Protein AF-A0A1D7NIN7-F1 (afdb_monomer)

Sequence (103 aa):
MALTYDPAIAPAPVVLAKGRGDTALAMREIAGEQGLPLLEYPQLARAVYFTTRPNQMVREELYVAIAALVAFVMALKRGQHPRRPVIDVPPELRFDGDGRLWT

Nearest PDB structures (foldseek):
  6z0w-assembly1_A  TM=8.432E-01  e=3.705E-05  Shewanella putrefaciens CN-32
  2vt1-assembly1_B  TM=9.513E-01  e=8.356E-04  Shigella flexneri
  3bzy-assembly1_B  TM=9.484E-01  e=2.643E-03  Escherichia coli
  5cul-assembly1_B  TM=9.403E-01  e=2.643E-03  Pseudomonas aeruginosa PAO1
  3bzz-assembly1_B  TM=9.537E-01  e=8.360E-03  Escherichia coli

Secondary structure (DSSP, 8-state):
-EEE--TTT-SSPEEEE---HHHHHHHHHHHHHTTPPP---HHHHHHHHHH--TTSBPPGGGHHHHHHHHHHHHHHHTT--PPPPP----GGG-B-SSS-B--

Radius of gyration: 13.64 Å; Cα contacts (8 Å, |Δi|>4): 125; chains: 1; bounding box: 33×25×33 Å

pLDDT: mean 94.24, std 4.93, range [59.28, 97.44]

Mean predicted aligned error: 3.05 Å

Foldseek 3Di:
DDWDDDVVVDLAIFAADDDDDPVVVVVVVVCVVVVHDDDDDPQLSQLQRLQHDHRDGGDPQCRVQRVLVVVVRVCVVVVHDDDDDDGDHPQVSGADPVGDRPD

Solvent-accessible surface area (backbone atoms only — not comparable to full-atom values): 6313 Å² total; per-residue (Å²): 105,44,73,46,76,49,80,92,81,36,100,54,44,27,28,67,42,76,53,60,71,69,53,36,50,52,52,50,54,54,31,57,79,69,71,48,90,85,82,92,50,72,53,55,54,34,28,48,61,76,74,37,53,66,83,29,55,56,60,74,90,45,44,68,45,49,49,50,51,51,52,48,52,54,36,46,75,71,74,45,86,69,76,83,74,88,73,74,66,55,68,97,45,32,34,47,98,88,64,47,69,67,124

Structure (mmCIF, N/CA/C/O backbone):
data_AF-A0A1D7NIN7-F1
#
_entry.id   AF-A0A1D7NIN7-F1
#
loop_
_atom_site.group_PDB
_atom_site.id
_atom_site.type_symbol
_atom_site.label_atom_id
_atom_site.label_alt_id
_atom_site.label_comp_id
_atom_site.label_asym_id
_atom_site.label_entity_id
_atom_site.label_seq_id
_atom_site.pdbx_PDB_ins_code
_atom_site.Cartn_x
_atom_site.Cartn_y
_atom_site.Cartn_z
_atom_site.occupancy
_atom_site.B_iso_or_equiv
_atom_site.auth_seq_id
_atom_site.auth_comp_id
_atom_site.auth_asym_id
_atom_site.auth_atom_id
_atom_site.pdbx_PDB_model_num
ATOM 1 N N . MET A 1 1 ? 3.955 2.868 1.117 1.00 93.06 1 MET A N 1
ATOM 2 C CA . MET A 1 1 ? 2.839 3.511 0.385 1.00 93.06 1 MET A CA 1
ATOM 3 C C . MET A 1 1 ? 1.632 3.586 1.294 1.00 93.06 1 MET A C 1
ATOM 5 O O . MET A 1 1 ? 1.573 2.803 2.231 1.00 93.06 1 MET A O 1
ATOM 9 N N . ALA A 1 2 ? 0.709 4.500 1.016 1.00 96.69 2 ALA A N 1
ATOM 10 C CA . ALA A 1 2 ? -0.536 4.675 1.749 1.00 96.69 2 ALA A CA 1
ATOM 11 C C . ALA A 1 2 ? -1.713 4.603 0.771 1.00 96.69 2 ALA A C 1
ATOM 13 O O . ALA A 1 2 ? -1.655 5.188 -0.314 1.00 96.69 2 ALA A O 1
ATOM 14 N N . LEU A 1 3 ? -2.758 3.881 1.167 1.00 95.81 3 LEU A N 1
ATOM 15 C CA . LEU A 1 3 ? -3.994 3.709 0.411 1.00 95.81 3 LEU A CA 1
ATOM 16 C C . LEU A 1 3 ? -5.161 4.242 1.240 1.00 95.81 3 LEU A C 1
ATOM 18 O O . LEU A 1 3 ? -5.162 4.095 2.462 1.00 95.81 3 LEU A O 1
ATOM 22 N N . THR A 1 4 ? -6.161 4.802 0.571 1.00 95.00 4 THR A N 1
ATOM 23 C CA . THR A 1 4 ? -7.465 5.103 1.165 1.00 95.00 4 THR A CA 1
ATOM 24 C C . THR A 1 4 ? -8.552 4.313 0.464 1.00 95.00 4 THR A C 1
ATOM 26 O O . THR A 1 4 ? -8.426 3.994 -0.718 1.00 95.00 4 THR A O 1
ATOM 29 N N . TYR A 1 5 ? -9.617 3.997 1.188 1.00 94.12 5 TYR A N 1
ATOM 30 C CA . TYR A 1 5 ? -10.772 3.319 0.631 1.00 94.12 5 TYR A CA 1
ATOM 31 C C . TYR A 1 5 ? -12.050 3.838 1.266 1.00 94.12 5 TYR A C 1
ATOM 33 O O . TYR A 1 5 ? -12.218 3.756 2.484 1.00 94.12 5 TYR A O 1
ATOM 41 N N . ASP A 1 6 ? -12.942 4.316 0.409 1.00 92.38 6 ASP A N 1
ATOM 42 C CA . ASP A 1 6 ? -14.325 4.604 0.737 1.00 92.38 6 ASP A CA 1
ATOM 43 C C . ASP A 1 6 ? -15.202 3.968 -0.357 1.00 92.38 6 ASP A C 1
ATOM 45 O O . ASP A 1 6 ? -15.146 4.422 -1.506 1.00 92.38 6 ASP A O 1
ATOM 49 N N . PRO A 1 7 ? -15.985 2.917 -0.036 1.00 88.75 7 PRO A N 1
ATOM 50 C CA . PRO A 1 7 ? -16.837 2.237 -1.010 1.00 88.75 7 PRO A CA 1
ATOM 51 C C . PRO A 1 7 ? -17.938 3.137 -1.587 1.00 88.75 7 PRO A C 1
ATOM 53 O O . PRO A 1 7 ? -18.493 2.805 -2.631 1.00 88.75 7 PRO A O 1
ATOM 56 N N . ALA A 1 8 ? -18.269 4.258 -0.933 1.00 93.06 8 ALA A N 1
ATOM 57 C CA . ALA A 1 8 ? -19.204 5.241 -1.473 1.00 93.06 8 ALA A CA 1
ATOM 58 C C . ALA A 1 8 ? -18.563 6.132 -2.552 1.00 93.06 8 ALA A C 1
ATOM 60 O O . ALA A 1 8 ? -19.279 6.731 -3.352 1.00 93.06 8 ALA A O 1
ATOM 61 N N . ILE A 1 9 ? -17.229 6.221 -2.581 1.00 89.69 9 ILE A N 1
ATOM 62 C CA . ILE A 1 9 ? -16.474 7.083 -3.500 1.00 89.69 9 ILE A CA 1
ATOM 63 C C . ILE A 1 9 ? -15.884 6.278 -4.659 1.00 89.69 9 ILE A C 1
ATOM 65 O O . ILE A 1 9 ? -15.897 6.745 -5.797 1.00 89.69 9 ILE A O 1
ATOM 69 N N . ALA A 1 10 ? -15.342 5.087 -4.393 1.00 89.00 10 ALA A N 1
ATOM 70 C CA . ALA A 1 10 ? -14.643 4.295 -5.399 1.00 89.00 10 ALA A CA 1
ATOM 71 C C . ALA A 1 10 ? -14.801 2.781 -5.170 1.00 89.00 10 ALA A C 1
ATOM 73 O O . ALA A 1 10 ? -14.776 2.327 -4.025 1.00 89.00 10 ALA A O 1
ATOM 74 N N . PRO A 1 11 ? -14.873 1.972 -6.246 1.00 88.81 11 PRO A N 1
ATOM 75 C CA . PRO A 1 11 ? -14.963 0.513 -6.144 1.00 88.81 11 PRO A CA 1
ATOM 76 C C . PRO A 1 11 ? -13.651 -0.142 -5.687 1.00 88.81 11 PRO A C 1
ATOM 78 O O . PRO A 1 11 ? -13.643 -1.312 -5.311 1.00 88.81 11 PRO A O 1
ATOM 81 N N . ALA A 1 12 ? -12.538 0.597 -5.713 1.00 90.62 12 ALA A N 1
ATOM 82 C CA . ALA A 1 12 ? -11.235 0.123 -5.281 1.00 90.62 12 ALA A CA 1
ATOM 83 C C . ALA A 1 12 ? -10.444 1.227 -4.558 1.00 90.62 12 ALA A C 1
ATOM 85 O O . ALA A 1 12 ? -10.691 2.415 -4.778 1.00 90.62 12 ALA A O 1
ATOM 86 N N . PRO A 1 13 ? -9.469 0.861 -3.706 1.00 95.31 13 PRO A N 1
ATOM 87 C CA . PRO A 1 13 ? -8.642 1.832 -3.005 1.00 95.31 13 PRO A CA 1
ATOM 88 C C . PRO A 1 13 ? -7.857 2.765 -3.928 1.00 95.31 13 PRO A C 1
ATOM 90 O O . PRO A 1 13 ? -7.347 2.368 -4.979 1.00 95.31 13 PRO A O 1
ATOM 93 N N . VAL A 1 14 ? -7.707 4.005 -3.474 1.00 96.50 14 VAL A N 1
ATOM 94 C CA . VAL A 1 14 ? -6.935 5.064 -4.126 1.00 96.50 14 VAL A CA 1
ATOM 95 C C . VAL A 1 14 ? -5.579 5.191 -3.446 1.00 96.50 14 VAL A C 1
ATOM 97 O O . VAL A 1 14 ? -5.474 5.165 -2.216 1.00 96.50 14 VAL A O 1
ATOM 100 N N . VAL A 1 15 ? -4.520 5.352 -4.239 1.00 97.38 15 VAL A N 1
ATOM 101 C CA . VAL A 1 15 ? -3.182 5.634 -3.712 1.00 97.38 15 VAL A CA 1
ATOM 102 C C . VAL A 1 15 ? -3.138 7.068 -3.201 1.00 97.38 15 VAL A C 1
ATOM 104 O O . VAL A 1 15 ? -3.242 8.004 -3.983 1.00 97.38 15 VAL A O 1
ATOM 107 N N . LEU A 1 16 ? -2.919 7.252 -1.902 1.00 96.38 16 LEU A N 1
ATOM 108 C CA . LEU A 1 16 ? -2.710 8.580 -1.320 1.00 96.38 16 LEU A CA 1
ATOM 109 C C . LEU A 1 16 ? -1.267 9.044 -1.497 1.00 96.38 16 LEU A C 1
ATOM 111 O O . LEU A 1 16 ? -1.000 10.172 -1.895 1.00 96.38 16 LEU A O 1
ATOM 115 N N . ALA A 1 17 ? -0.322 8.155 -1.194 1.00 96.69 17 ALA A N 1
ATOM 116 C CA . ALA A 1 17 ? 1.094 8.486 -1.196 1.00 96.69 17 ALA A CA 1
ATOM 117 C C . ALA A 1 17 ? 1.957 7.259 -1.484 1.00 96.69 17 ALA A C 1
ATOM 119 O O . ALA A 1 17 ? 1.643 6.125 -1.103 1.00 96.69 17 ALA A O 1
ATOM 120 N N . LYS A 1 18 ? 3.111 7.491 -2.107 1.00 95.25 18 LYS A N 1
ATOM 121 C CA . LYS A 1 18 ? 4.150 6.481 -2.305 1.00 95.25 18 LYS A CA 1
ATOM 122 C C . LYS A 1 18 ? 5.521 7.078 -2.018 1.00 95.25 18 LYS A C 1
ATOM 124 O O . LYS A 1 18 ? 5.764 8.236 -2.323 1.00 95.25 18 LYS A O 1
ATOM 129 N N . GLY A 1 19 ? 6.405 6.268 -1.451 1.00 94.25 19 GLY A N 1
ATOM 130 C CA . GLY A 1 19 ? 7.746 6.677 -1.048 1.00 94.25 19 GLY A CA 1
ATOM 131 C C . GLY A 1 19 ? 8.693 5.483 -1.021 1.00 94.25 19 GLY A C 1
ATOM 132 O O . GLY A 1 19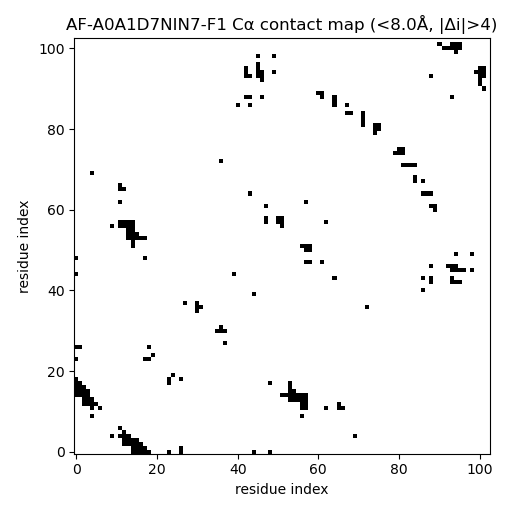 ? 8.241 4.335 -0.994 1.00 94.25 19 GLY A O 1
ATOM 133 N N . ARG A 1 20 ? 9.994 5.772 -1.050 1.00 93.94 20 ARG A N 1
ATOM 134 C CA . ARG A 1 20 ? 11.114 4.837 -0.859 1.00 93.94 20 ARG A CA 1
ATOM 135 C C . ARG A 1 20 ? 12.127 5.476 0.085 1.00 93.94 20 ARG A C 1
ATOM 137 O O . ARG A 1 20 ? 12.058 6.685 0.289 1.00 93.94 20 ARG A O 1
ATOM 144 N N . GLY A 1 21 ? 13.039 4.672 0.633 1.00 94.38 21 GLY A N 1
ATOM 145 C CA . GLY A 1 21 ? 14.075 5.156 1.551 1.00 94.38 21 GLY A CA 1
ATOM 146 C C . GLY A 1 21 ? 13.467 5.972 2.692 1.00 94.38 21 GLY A C 1
ATOM 147 O O . GLY A 1 21 ? 12.456 5.564 3.269 1.00 94.38 21 GLY A O 1
ATOM 148 N N . ASP A 1 22 ? 14.025 7.153 2.932 1.00 97.38 22 ASP A N 1
ATOM 149 C CA . ASP A 1 22 ? 13.629 8.056 4.016 1.00 97.38 22 ASP A CA 1
ATOM 150 C C . ASP A 1 22 ? 12.155 8.465 3.949 1.00 97.38 22 ASP A C 1
ATOM 152 O O . ASP A 1 22 ? 11.474 8.504 4.970 1.00 97.38 22 ASP A O 1
ATOM 156 N N . THR A 1 23 ? 11.596 8.672 2.750 1.00 96.69 23 THR A N 1
ATOM 157 C CA . THR A 1 23 ? 10.160 8.964 2.618 1.00 96.69 23 THR A CA 1
ATOM 158 C C . THR A 1 23 ? 9.310 7.798 3.116 1.00 96.69 23 THR A C 1
ATOM 160 O O . THR A 1 23 ? 8.296 8.003 3.773 1.00 96.69 23 THR A O 1
ATOM 163 N N . ALA A 1 24 ? 9.698 6.557 2.809 1.00 95.94 24 ALA A N 1
ATOM 164 C CA . ALA A 1 24 ? 8.966 5.390 3.294 1.00 95.94 24 ALA A CA 1
ATOM 165 C C . ALA A 1 24 ? 9.110 5.216 4.812 1.00 95.94 24 ALA A C 1
ATOM 167 O O . ALA A 1 24 ? 8.157 4.764 5.444 1.00 95.94 24 ALA A O 1
ATOM 168 N N . LEU A 1 25 ? 10.265 5.576 5.381 1.00 96.75 25 LEU A N 1
ATOM 169 C CA . LEU A 1 25 ? 10.485 5.582 6.826 1.00 96.75 25 LEU A CA 1
ATOM 170 C C . LEU A 1 25 ? 9.559 6.594 7.514 1.00 96.75 25 LEU A C 1
ATOM 172 O O . LEU A 1 25 ? 8.761 6.191 8.357 1.00 96.75 25 LEU A O 1
ATOM 176 N N . ALA A 1 26 ? 9.549 7.845 7.051 1.00 97.44 26 ALA A N 1
ATOM 177 C CA . ALA A 1 26 ? 8.676 8.894 7.582 1.00 97.44 26 ALA A CA 1
ATOM 178 C C . ALA A 1 26 ? 7.184 8.516 7.491 1.00 97.44 26 ALA A C 1
ATOM 180 O O . ALA A 1 26 ? 6.411 8.726 8.422 1.00 97.44 26 ALA A O 1
ATOM 181 N N . MET A 1 27 ? 6.759 7.875 6.394 1.00 97.31 27 MET A N 1
ATOM 182 C CA . MET A 1 27 ? 5.383 7.372 6.269 1.00 97.31 27 MET A CA 1
ATOM 183 C C . MET A 1 27 ? 5.027 6.327 7.337 1.00 97.31 27 MET A C 1
ATOM 185 O O . MET A 1 27 ? 3.870 6.253 7.747 1.00 97.31 27 MET A O 1
ATOM 189 N N . ARG A 1 28 ? 5.982 5.484 7.752 1.00 96.00 28 ARG A N 1
ATOM 190 C CA . ARG A 1 28 ? 5.756 4.461 8.787 1.00 96.00 28 ARG A CA 1
ATOM 191 C C . ARG A 1 28 ? 5.646 5.085 10.171 1.00 96.00 28 ARG A C 1
ATOM 193 O O . ARG A 1 28 ? 4.811 4.633 10.945 1.00 96.00 28 ARG A O 1
ATOM 200 N N . GLU A 1 29 ? 6.456 6.099 10.454 1.00 97.12 29 GLU A N 1
ATOM 201 C CA . GLU A 1 29 ? 6.399 6.861 11.706 1.00 97.12 29 GLU A CA 1
ATOM 202 C C . GLU A 1 29 ? 5.029 7.526 11.860 1.00 97.12 29 GLU A C 1
ATOM 204 O O . GLU A 1 29 ? 4.312 7.226 12.813 1.00 97.12 29 GLU A O 1
ATOM 209 N N . ILE A 1 30 ? 4.594 8.278 10.843 1.00 97.19 30 ILE A N 1
ATOM 210 C CA . ILE A 1 30 ? 3.265 8.909 10.813 1.00 97.19 30 ILE A CA 1
ATOM 211 C C . ILE A 1 30 ? 2.155 7.859 10.958 1.00 97.19 30 ILE A C 1
ATOM 213 O O . ILE A 1 30 ? 1.196 8.059 11.700 1.00 97.19 30 ILE A O 1
ATOM 217 N N . ALA A 1 31 ? 2.259 6.715 10.272 1.00 96.25 31 ALA A N 1
ATOM 218 C CA . ALA A 1 31 ? 1.268 5.649 10.411 1.00 96.25 31 ALA A CA 1
ATOM 219 C C . ALA A 1 31 ? 1.189 5.115 11.852 1.00 96.25 31 ALA A C 1
ATOM 221 O O . ALA A 1 31 ? 0.087 4.864 12.337 1.00 96.25 31 ALA A O 1
ATOM 222 N N . GLY A 1 32 ? 2.328 4.975 12.536 1.00 96.50 32 GLY A N 1
ATOM 223 C CA . GLY A 1 32 ? 2.393 4.575 13.941 1.00 96.50 32 GLY A CA 1
ATOM 224 C C . GLY A 1 32 ? 1.738 5.594 14.874 1.00 96.50 32 GLY A C 1
ATOM 225 O O . GLY A 1 32 ? 0.901 5.217 15.690 1.00 96.50 32 GLY A O 1
ATOM 226 N N . GLU A 1 33 ? 2.051 6.879 14.702 1.00 97.06 33 GLU A N 1
ATOM 227 C CA . GLU A 1 33 ? 1.452 7.980 15.472 1.00 97.06 33 GLU A CA 1
ATOM 228 C C . GLU A 1 33 ? -0.072 8.054 15.305 1.00 97.06 33 GLU A C 1
ATOM 230 O O . GLU A 1 33 ? -0.796 8.353 16.251 1.00 97.06 33 GLU A O 1
ATOM 235 N N . GLN A 1 34 ? -0.571 7.742 14.107 1.00 96.00 34 GLN A N 1
ATOM 236 C CA . GLN A 1 34 ? -1.999 7.754 13.778 1.00 96.00 34 GLN A CA 1
ATOM 237 C C . GLN A 1 34 ? -2.712 6.425 14.090 1.00 96.00 34 GLN A C 1
ATOM 239 O O . GLN A 1 34 ? -3.902 6.284 13.804 1.00 96.00 34 GLN A O 1
ATOM 244 N N . GLY A 1 35 ? -2.006 5.421 14.626 1.00 93.69 35 GLY A N 1
ATOM 245 C CA . GLY A 1 35 ? -2.573 4.095 14.893 1.00 93.69 35 GLY A CA 1
ATOM 246 C C . GLY A 1 35 ? -3.069 3.368 13.635 1.00 93.69 35 GLY A C 1
ATOM 247 O O . GLY A 1 35 ? -4.001 2.562 13.697 1.00 93.69 35 GLY A O 1
ATOM 248 N N . LEU A 1 36 ? -2.484 3.666 12.471 1.00 93.25 36 LEU A N 1
ATOM 249 C CA . LEU A 1 36 ? -2.849 3.050 11.201 1.00 93.25 36 LEU A CA 1
ATOM 250 C C . LEU A 1 36 ? -2.194 1.667 11.049 1.00 93.25 36 LEU A C 1
ATOM 252 O O . LEU A 1 36 ? -1.035 1.473 11.420 1.00 93.25 36 LEU A O 1
ATOM 256 N N . PRO A 1 37 ? -2.899 0.690 10.453 1.00 91.75 37 PRO A N 1
ATOM 257 C CA . PRO A 1 37 ? -2.345 -0.639 10.241 1.00 91.75 37 PRO A CA 1
ATOM 258 C C . PRO A 1 37 ? -1.198 -0.607 9.224 1.00 91.75 37 PRO A C 1
ATOM 260 O O . PRO A 1 37 ? -1.352 -0.100 8.111 1.00 91.75 37 PRO A O 1
ATOM 263 N N . LEU A 1 38 ? -0.071 -1.232 9.576 1.00 93.81 38 LEU A N 1
ATOM 264 C CA . LEU A 1 38 ? 1.049 -1.463 8.667 1.00 93.81 38 LEU A CA 1
ATOM 265 C C . LEU A 1 38 ? 1.045 -2.919 8.189 1.00 93.81 38 LEU A C 1
ATOM 267 O O . LEU A 1 38 ? 1.138 -3.848 8.990 1.00 93.81 38 LEU A O 1
ATOM 271 N N . LEU A 1 39 ? 0.944 -3.118 6.874 1.00 94.06 39 LEU A N 1
ATOM 272 C CA . LEU A 1 39 ? 0.889 -4.439 6.248 1.00 94.06 39 LEU A CA 1
ATOM 273 C C . LEU A 1 39 ? 2.052 -4.639 5.280 1.00 94.06 39 LEU A C 1
ATOM 275 O O . LEU A 1 39 ? 2.313 -3.793 4.427 1.00 94.06 39 LEU A O 1
ATOM 279 N N . GLU A 1 40 ? 2.710 -5.794 5.370 1.00 94.75 40 GLU A N 1
ATOM 280 C CA . GLU A 1 40 ? 3.870 -6.117 4.536 1.00 94.75 40 GLU A CA 1
ATOM 281 C C . GLU A 1 40 ? 3.520 -7.158 3.465 1.00 94.75 40 GLU A C 1
ATOM 283 O O . GLU A 1 40 ? 3.404 -8.349 3.742 1.00 94.75 40 GLU A O 1
ATOM 288 N N . TYR A 1 41 ? 3.340 -6.705 2.227 1.00 96.50 41 TYR A N 1
ATOM 289 C CA . TYR A 1 41 ? 3.148 -7.570 1.058 1.00 96.50 41 TYR A CA 1
ATOM 290 C C . TYR A 1 41 ? 4.067 -7.077 -0.060 1.00 96.50 41 TYR A C 1
ATOM 292 O O . TYR A 1 41 ? 3.612 -6.322 -0.917 1.00 96.50 41 TYR A O 1
ATOM 300 N N . PRO A 1 42 ? 5.368 -7.433 -0.050 1.00 94.62 42 PRO A N 1
ATOM 301 C CA . PRO A 1 42 ? 6.370 -6.787 -0.901 1.00 94.62 42 PRO A CA 1
ATOM 302 C C . PRO A 1 42 ? 6.027 -6.827 -2.393 1.00 94.62 42 PRO A C 1
ATOM 304 O O . PRO A 1 42 ? 6.145 -5.815 -3.078 1.00 94.62 42 PRO A O 1
ATOM 307 N N . GLN A 1 43 ? 5.541 -7.968 -2.883 1.00 96.00 43 GLN A N 1
ATOM 308 C CA . GLN A 1 43 ? 5.153 -8.148 -4.282 1.00 96.00 43 GLN A CA 1
ATOM 309 C C . GLN A 1 43 ? 3.962 -7.259 -4.670 1.00 96.00 43 GLN A C 1
ATOM 311 O O . GLN A 1 43 ? 4.048 -6.526 -5.651 1.00 96.00 43 GLN A O 1
ATOM 316 N N . LEU A 1 44 ? 2.889 -7.241 -3.868 1.00 96.81 44 LEU A N 1
ATOM 317 C CA . LEU A 1 44 ? 1.725 -6.380 -4.118 1.00 96.81 44 LEU A CA 1
ATOM 318 C C . LEU A 1 44 ? 2.078 -4.894 -3.973 1.00 96.81 44 LEU A C 1
ATOM 320 O O . LEU A 1 44 ? 1.665 -4.071 -4.785 1.00 96.81 44 LEU A O 1
ATOM 324 N N . ALA A 1 45 ? 2.867 -4.542 -2.958 1.00 96.25 45 ALA A N 1
ATOM 325 C CA . ALA A 1 45 ? 3.305 -3.172 -2.731 1.00 96.25 45 ALA A CA 1
ATOM 326 C C . ALA A 1 45 ? 4.097 -2.641 -3.932 1.00 96.25 45 ALA A C 1
ATOM 328 O O . ALA A 1 45 ? 3.876 -1.507 -4.354 1.00 96.25 45 ALA A O 1
ATOM 329 N N . ARG A 1 46 ? 4.979 -3.462 -4.519 1.00 96.38 46 ARG A N 1
ATOM 330 C CA . ARG A 1 46 ? 5.696 -3.133 -5.759 1.00 96.38 46 ARG A CA 1
ATOM 331 C C . ARG A 1 46 ? 4.739 -3.021 -6.943 1.00 96.38 46 ARG A C 1
ATOM 333 O O . ARG A 1 46 ? 4.790 -2.007 -7.634 1.00 96.38 46 ARG A O 1
ATOM 340 N N . ALA A 1 47 ? 3.828 -3.982 -7.118 1.00 97.31 47 ALA A N 1
ATOM 341 C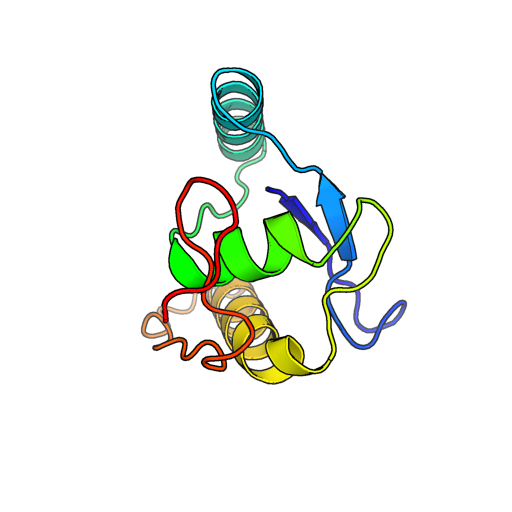 CA . ALA A 1 47 ? 2.801 -3.943 -8.162 1.00 97.31 47 ALA A CA 1
ATOM 342 C C . ALA A 1 47 ? 2.056 -2.608 -8.176 1.00 97.31 47 ALA A C 1
ATOM 344 O O . ALA A 1 47 ? 2.057 -1.912 -9.190 1.00 97.31 47 ALA A O 1
ATOM 345 N N . VAL A 1 48 ? 1.519 -2.183 -7.032 1.00 97.06 48 VAL A N 1
ATOM 346 C CA . VAL A 1 48 ? 0.834 -0.890 -6.915 1.00 97.06 48 VAL A CA 1
ATOM 347 C C . VAL A 1 48 ? 1.806 0.281 -7.125 1.00 97.06 48 VAL A C 1
ATOM 349 O O . VAL A 1 48 ? 1.464 1.253 -7.796 1.00 97.06 48 VAL A O 1
ATOM 352 N N . TYR A 1 49 ? 3.034 0.208 -6.598 1.00 96.56 49 TYR A N 1
ATOM 353 C CA . TYR A 1 49 ? 3.994 1.319 -6.634 1.00 96.56 49 TYR A CA 1
ATOM 354 C C . TYR A 1 49 ? 4.381 1.715 -8.063 1.00 96.56 49 TYR A C 1
ATOM 356 O O . TYR A 1 49 ? 4.472 2.913 -8.373 1.00 96.56 49 TYR A O 1
ATOM 364 N N . PHE A 1 50 ? 4.629 0.713 -8.908 1.00 96.50 50 PHE A N 1
ATOM 365 C CA . PHE A 1 50 ? 5.080 0.904 -10.285 1.00 96.50 50 PHE A CA 1
ATOM 366 C C . PHE A 1 50 ? 3.938 1.152 -11.264 1.00 96.50 50 PHE A C 1
ATOM 368 O O . PHE A 1 50 ? 4.153 1.800 -12.284 1.00 96.50 50 PHE A O 1
ATOM 375 N N . THR A 1 51 ? 2.726 0.694 -10.953 1.00 96.50 51 THR A N 1
ATOM 376 C CA . THR A 1 51 ? 1.598 0.773 -11.893 1.00 96.50 51 THR A CA 1
ATOM 377 C C . THR A 1 51 ? 0.628 1.909 -11.604 1.00 96.50 51 THR A C 1
ATOM 379 O O . THR A 1 51 ? -0.142 2.276 -12.484 1.00 96.50 51 THR A O 1
ATOM 382 N N . THR A 1 52 ? 0.647 2.470 -10.391 1.00 96.94 52 THR A N 1
ATOM 383 C CA . THR A 1 52 ? -0.359 3.442 -9.946 1.00 96.94 52 THR A CA 1
ATOM 384 C C . THR A 1 52 ? 0.295 4.738 -9.451 1.00 96.94 52 THR A C 1
ATOM 386 O O . THR A 1 52 ? 1.334 4.740 -8.770 1.00 96.94 52 THR A O 1
ATOM 389 N N . ARG A 1 53 ? -0.286 5.888 -9.813 1.00 96.50 53 ARG A N 1
ATOM 390 C CA . ARG A 1 53 ? 0.140 7.209 -9.315 1.00 96.50 53 ARG A CA 1
ATOM 391 C C . ARG A 1 53 ? -0.703 7.628 -8.103 1.00 96.50 53 ARG A C 1
ATOM 393 O O . ARG A 1 53 ? -1.809 7.123 -7.935 1.00 96.50 53 ARG A O 1
ATOM 400 N N . PRO A 1 54 ? -0.211 8.548 -7.254 1.00 97.00 54 PRO A N 1
ATOM 401 C CA . PRO A 1 54 ? -1.058 9.183 -6.249 1.00 97.00 54 PRO A CA 1
ATOM 402 C C . PRO A 1 54 ? -2.331 9.775 -6.868 1.00 97.00 54 PRO A C 1
ATOM 404 O O . PRO A 1 54 ? -2.305 10.244 -8.007 1.00 97.00 54 PRO A O 1
ATOM 407 N N . ASN A 1 55 ? -3.425 9.741 -6.112 1.00 95.75 55 ASN A N 1
ATOM 408 C CA . ASN A 1 55 ? -4.782 10.126 -6.510 1.00 95.75 55 ASN A CA 1
ATOM 409 C C . ASN A 1 55 ? -5.382 9.292 -7.654 1.00 95.75 55 ASN A C 1
ATOM 411 O O . ASN A 1 55 ? -6.373 9.697 -8.256 1.00 95.75 55 ASN A O 1
ATOM 415 N N . GLN A 1 56 ? -4.812 8.122 -7.947 1.00 96.50 56 GLN A N 1
ATOM 416 C CA . GLN A 1 56 ? -5.406 7.144 -8.853 1.00 96.50 56 GLN A CA 1
ATOM 417 C C . GLN A 1 56 ? -5.850 5.906 -8.081 1.00 96.50 56 GLN A C 1
ATOM 419 O O . GLN A 1 56 ? -5.221 5.504 -7.095 1.00 96.50 56 GLN A O 1
ATOM 424 N N . MET A 1 57 ? -6.936 5.297 -8.555 1.00 96.38 57 MET A N 1
ATOM 425 C CA . MET A 1 57 ? -7.310 3.953 -8.133 1.00 96.38 57 MET A CA 1
ATOM 426 C C . MET A 1 57 ? -6.213 2.969 -8.522 1.00 96.38 57 MET A C 1
ATOM 428 O O . MET A 1 57 ? -5.550 3.135 -9.550 1.00 96.38 57 MET A O 1
ATOM 432 N N . VAL A 1 58 ? -6.048 1.932 -7.705 1.00 96.81 58 VAL A N 1
ATOM 433 C CA . VAL A 1 58 ? -5.247 0.769 -8.092 1.00 96.81 58 VAL A CA 1
ATOM 434 C C . VAL A 1 58 ? -5.759 0.180 -9.411 1.00 96.81 58 VAL A C 1
ATOM 436 O O . VAL A 1 58 ? -6.920 0.356 -9.781 1.00 96.81 58 VAL A O 1
ATOM 439 N N . ARG A 1 59 ? -4.883 -0.518 -10.131 1.00 96.44 59 ARG A N 1
ATOM 440 C CA . ARG A 1 59 ? -5.243 -1.253 -11.347 1.00 96.44 59 ARG A CA 1
ATOM 441 C C . ARG A 1 59 ? -6.292 -2.334 -11.077 1.00 96.44 59 ARG A C 1
ATOM 443 O O . ARG A 1 59 ? -6.258 -2.968 -10.022 1.00 96.44 59 ARG A O 1
ATOM 450 N N . GLU A 1 60 ? -7.176 -2.559 -12.047 1.00 96.06 60 GLU A N 1
ATOM 451 C CA . GLU A 1 60 ? -8.272 -3.536 -11.962 1.00 96.06 60 GLU A CA 1
ATOM 452 C C . GLU A 1 60 ? -7.764 -4.956 -11.698 1.00 96.06 60 GLU A C 1
ATOM 454 O O . GLU A 1 60 ? -8.303 -5.673 -10.857 1.00 96.06 60 GLU A O 1
ATOM 459 N N . GLU A 1 61 ? -6.639 -5.326 -12.306 1.00 96.56 61 GLU A N 1
ATOM 460 C CA . GLU A 1 61 ? -6.019 -6.641 -12.132 1.00 96.56 61 GLU A CA 1
ATOM 461 C C . GLU A 1 61 ?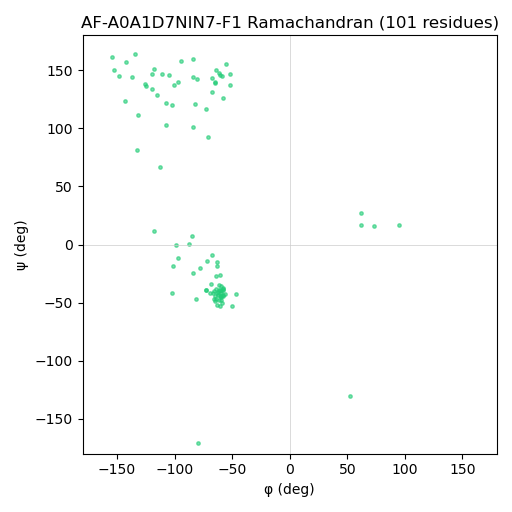 -5.555 -6.898 -10.683 1.00 96.56 61 GLU A C 1
ATOM 463 O O . GLU A 1 61 ? -5.296 -8.036 -10.294 1.00 96.56 61 GLU A O 1
ATOM 468 N N . LEU A 1 62 ? -5.465 -5.851 -9.853 1.00 96.75 62 LEU A N 1
ATOM 469 C CA . LEU A 1 62 ? -5.117 -5.940 -8.433 1.00 96.75 62 LEU A CA 1
ATOM 470 C C . LEU A 1 62 ? -6.339 -5.899 -7.505 1.00 96.75 62 LEU A C 1
ATOM 472 O O . LEU A 1 62 ? -6.166 -5.982 -6.287 1.00 96.75 62 LEU A O 1
ATOM 476 N N . TYR A 1 63 ? -7.566 -5.784 -8.023 1.00 95.25 63 TYR A N 1
ATOM 477 C CA . TYR A 1 63 ? -8.766 -5.596 -7.197 1.00 95.25 63 TYR A CA 1
ATOM 478 C C . TYR A 1 63 ? -8.997 -6.743 -6.223 1.00 95.25 63 TYR A C 1
ATOM 480 O O . TYR A 1 63 ? -9.233 -6.488 -5.047 1.00 95.25 63 TYR A O 1
ATOM 488 N N . VAL A 1 64 ? -8.861 -7.996 -6.663 1.00 94.50 64 VAL A N 1
ATOM 489 C CA . VAL A 1 64 ? -9.059 -9.168 -5.792 1.00 94.50 64 VAL A CA 1
ATOM 490 C C . VAL A 1 64 ? -8.058 -9.167 -4.632 1.00 94.50 64 VAL A C 1
ATOM 492 O O . VAL A 1 64 ? -8.442 -9.296 -3.468 1.00 94.50 64 VAL A O 1
ATOM 495 N N . ALA A 1 65 ? -6.776 -8.951 -4.938 1.00 95.44 65 ALA A N 1
ATOM 496 C CA . ALA A 1 65 ? -5.710 -8.867 -3.943 1.00 95.44 65 ALA A CA 1
ATOM 497 C C . ALA A 1 65 ? -5.960 -7.736 -2.933 1.00 95.44 65 ALA A C 1
ATOM 499 O O . ALA A 1 65 ? -5.825 -7.911 -1.721 1.00 95.44 65 ALA A O 1
ATOM 500 N N . ILE A 1 66 ? -6.354 -6.566 -3.429 1.00 95.19 66 ILE A N 1
ATOM 501 C CA . ILE A 1 66 ? -6.578 -5.383 -2.606 1.00 95.19 66 ILE A CA 1
ATOM 502 C C . ILE A 1 66 ? -7.858 -5.512 -1.768 1.00 95.19 66 ILE A C 1
ATOM 504 O O . ILE A 1 66 ? -7.844 -5.166 -0.585 1.00 95.19 66 ILE A O 1
ATOM 508 N N . ALA A 1 67 ? -8.934 -6.076 -2.318 1.00 94.62 67 ALA A N 1
ATOM 509 C CA . ALA A 1 67 ? -10.178 -6.339 -1.600 1.00 94.62 67 ALA A CA 1
ATOM 510 C C . ALA A 1 67 ? -9.952 -7.276 -0.405 1.00 94.62 67 ALA A C 1
ATOM 512 O O . ALA A 1 67 ? -10.473 -7.022 0.683 1.00 94.62 67 ALA A O 1
ATOM 513 N N . ALA A 1 68 ? -9.110 -8.304 -0.560 1.00 95.56 68 ALA A N 1
ATOM 514 C CA . ALA A 1 68 ? -8.736 -9.187 0.542 1.00 95.56 68 ALA A CA 1
ATOM 515 C C . ALA A 1 68 ? -8.021 -8.433 1.684 1.00 95.56 68 ALA A C 1
ATOM 517 O O . ALA A 1 68 ? -8.295 -8.688 2.859 1.00 95.56 68 ALA A O 1
ATOM 518 N N . LEU A 1 69 ? -7.152 -7.463 1.366 1.00 95.12 69 LEU 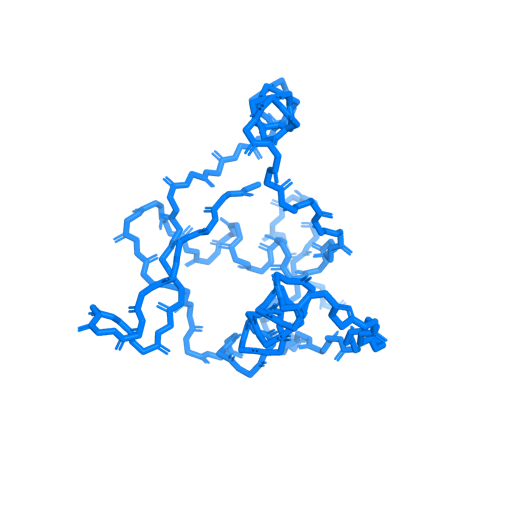A N 1
ATOM 519 C CA . LEU A 1 69 ? -6.507 -6.614 2.376 1.00 95.12 69 LEU A CA 1
ATOM 520 C C . LEU A 1 69 ? -7.486 -5.657 3.053 1.00 95.12 69 LEU A C 1
ATOM 522 O O . LEU A 1 69 ? -7.434 -5.500 4.273 1.00 95.12 69 LEU A O 1
ATOM 526 N N . VAL A 1 70 ? -8.388 -5.041 2.288 1.00 94.19 70 VAL A N 1
ATOM 527 C CA . VAL A 1 70 ? -9.441 -4.177 2.837 1.00 94.19 70 VAL A CA 1
ATOM 528 C C . VAL A 1 70 ? -10.319 -4.970 3.803 1.00 94.19 70 VAL A C 1
ATOM 530 O O . VAL A 1 70 ? -10.528 -4.533 4.935 1.00 94.19 70 VAL A O 1
ATOM 533 N N . ALA A 1 71 ? -10.768 -6.163 3.406 1.00 95.00 71 ALA A N 1
ATOM 534 C CA . ALA A 1 71 ? -11.567 -7.043 4.251 1.00 95.00 71 ALA A CA 1
ATOM 535 C C . ALA A 1 71 ? -10.823 -7.424 5.542 1.00 95.00 71 ALA A C 1
ATOM 537 O O . ALA A 1 71 ? -11.400 -7.345 6.630 1.00 95.00 71 ALA A O 1
ATOM 538 N N . PHE A 1 72 ? -9.533 -7.762 5.437 1.00 96.19 72 PHE A N 1
ATOM 539 C CA . PHE A 1 72 ? -8.669 -8.051 6.583 1.00 96.19 72 PHE A CA 1
ATOM 540 C C . PHE A 1 72 ? -8.570 -6.858 7.548 1.00 96.19 72 PHE A C 1
ATOM 542 O O . PHE A 1 72 ? -8.824 -7.012 8.742 1.00 96.19 72 PHE A O 1
ATOM 549 N N . VAL A 1 73 ? -8.280 -5.652 7.045 1.00 94.25 73 VAL A N 1
ATOM 550 C CA . VAL A 1 73 ? -8.188 -4.429 7.866 1.00 94.25 73 VAL A CA 1
ATOM 551 C C . VAL A 1 73 ? -9.529 -4.081 8.511 1.00 94.25 73 VAL A C 1
ATOM 553 O O . VAL A 1 73 ? -9.575 -3.720 9.686 1.00 94.25 73 VAL A O 1
ATOM 556 N N . MET A 1 74 ? -10.633 -4.202 7.775 1.00 93.62 74 MET A N 1
ATOM 557 C CA . MET A 1 74 ? -11.970 -3.952 8.312 1.00 93.62 74 MET A CA 1
ATOM 558 C C . MET A 1 74 ? -12.346 -4.944 9.416 1.00 93.62 74 MET A C 1
ATOM 560 O O . MET A 1 74 ? -12.967 -4.550 10.400 1.00 93.62 74 MET A O 1
ATOM 564 N N . ALA A 1 75 ? -11.962 -6.215 9.285 1.00 95.88 75 ALA A N 1
ATOM 565 C CA . ALA A 1 75 ? -12.157 -7.211 10.334 1.00 95.88 75 ALA A CA 1
ATOM 566 C C . ALA A 1 75 ? -11.330 -6.886 11.590 1.00 95.88 75 ALA A C 1
ATOM 568 O O . ALA A 1 75 ? -11.890 -6.894 12.686 1.00 95.88 75 ALA A O 1
ATOM 569 N N . LEU A 1 76 ? -10.058 -6.495 11.438 1.00 93.75 76 LEU A N 1
ATOM 570 C CA . LEU A 1 76 ? -9.231 -6.029 12.561 1.00 93.75 76 LEU A CA 1
ATOM 571 C C . LEU A 1 76 ? -9.860 -4.827 13.281 1.00 93.75 76 LEU A C 1
ATOM 573 O O . LEU A 1 76 ? -9.945 -4.821 14.505 1.00 93.75 76 LEU A O 1
ATOM 577 N N . LYS A 1 77 ? -10.373 -3.840 12.533 1.00 91.56 77 LYS A N 1
ATOM 578 C C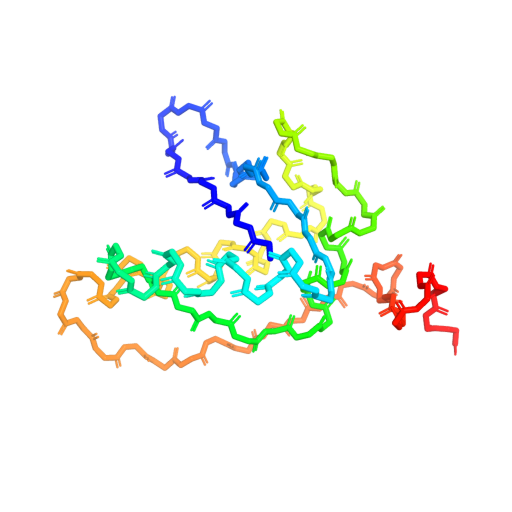A . LYS A 1 77 ? -11.071 -2.672 13.104 1.00 91.56 77 LYS A CA 1
ATOM 579 C C . LYS A 1 77 ? -12.325 -3.043 13.905 1.00 91.56 77 LYS A C 1
ATOM 581 O O . LYS A 1 77 ? -12.698 -2.304 14.807 1.00 91.56 77 LYS A O 1
ATOM 586 N N . ARG A 1 78 ? -12.965 -4.178 13.604 1.00 95.44 78 ARG A N 1
ATOM 587 C CA . ARG A 1 78 ? -14.100 -4.724 14.374 1.00 95.44 78 ARG A CA 1
ATOM 588 C C . ARG A 1 78 ? -13.673 -5.570 15.583 1.00 95.44 78 ARG A C 1
ATOM 590 O O . ARG A 1 78 ? -14.522 -6.226 16.176 1.00 95.44 78 ARG A O 1
ATOM 597 N N . GLY A 1 79 ? -12.383 -5.608 15.920 1.00 95.81 79 GLY A N 1
ATOM 598 C CA . GLY A 1 79 ? -11.853 -6.434 17.010 1.00 95.81 79 GLY A CA 1
ATOM 599 C C . GLY A 1 79 ? -11.811 -7.929 16.688 1.00 95.81 79 GLY A C 1
ATOM 600 O O . GLY A 1 79 ? -11.710 -8.752 17.592 1.00 95.81 79 GLY A O 1
ATOM 601 N N . GLN A 1 80 ? -11.920 -8.302 15.411 1.00 97.38 80 GLN A N 1
ATOM 602 C CA . GLN A 1 80 ? -11.809 -9.695 14.987 1.00 97.38 80 GLN A CA 1
ATOM 603 C C . GLN A 1 80 ? -10.335 -10.076 14.811 1.00 97.38 80 GLN A C 1
ATOM 605 O O . GLN A 1 80 ? -9.482 -9.224 14.562 1.00 97.38 80 GLN A O 1
ATOM 610 N N . HIS A 1 81 ? -10.052 -11.379 14.841 1.00 94.88 81 HIS A N 1
ATOM 611 C CA . HIS A 1 81 ? -8.725 -11.941 14.575 1.00 94.88 81 HIS A CA 1
ATOM 612 C C . HIS A 1 81 ? -8.731 -12.756 13.271 1.00 94.88 81 HIS A C 1
ATOM 614 O O . HIS A 1 81 ? -8.625 -13.984 13.306 1.00 94.88 81 HIS A O 1
ATOM 620 N N . PRO A 1 82 ? -8.920 -12.110 12.105 1.00 96.44 82 PRO A N 1
ATOM 621 C CA . PRO A 1 82 ? -8.904 -12.806 10.828 1.00 96.44 82 PRO A CA 1
ATOM 622 C C . PRO A 1 82 ? -7.520 -13.399 10.555 1.00 96.44 82 PRO A C 1
ATOM 624 O O . PRO A 1 82 ? -6.486 -12.835 10.927 1.00 96.44 82 PRO A O 1
ATOM 627 N N . ARG A 1 83 ? -7.483 -14.510 9.819 1.00 95.56 83 ARG A N 1
ATOM 628 C CA . ARG A 1 83 ? -6.223 -15.000 9.261 1.00 95.56 83 ARG A CA 1
ATOM 629 C C . ARG A 1 83 ? -5.707 -13.990 8.238 1.00 95.56 83 ARG A C 1
ATOM 631 O O . ARG A 1 83 ? -6.469 -13.461 7.430 1.00 95.56 83 ARG A O 1
ATOM 638 N N . ARG A 1 84 ? -4.396 -13.758 8.252 1.00 94.88 84 ARG A N 1
ATOM 639 C CA . ARG A 1 84 ? -3.725 -12.940 7.242 1.00 94.88 84 ARG A CA 1
ATOM 640 C C . ARG A 1 84 ? -3.983 -13.528 5.842 1.00 94.88 84 ARG A C 1
ATOM 642 O O . ARG A 1 84 ? -3.740 -14.725 5.661 1.00 94.88 84 ARG A O 1
ATOM 649 N N . PRO A 1 85 ? -4.490 -12.740 4.878 1.00 96.12 85 PRO A N 1
ATOM 650 C CA . PRO A 1 85 ? -4.829 -13.258 3.561 1.00 96.12 85 PRO A CA 1
ATOM 651 C C . PRO A 1 85 ? -3.572 -13.678 2.797 1.00 96.12 85 PRO A C 1
ATOM 653 O O . PRO A 1 85 ? -2.527 -13.030 2.878 1.00 96.12 85 PRO A O 1
ATOM 656 N N . VAL A 1 86 ? -3.692 -14.762 2.035 1.00 95.38 86 VAL A N 1
ATOM 657 C CA . VAL A 1 86 ? -2.703 -15.125 1.020 1.00 95.38 86 VAL A CA 1
ATOM 658 C C . VAL A 1 86 ? -3.022 -14.297 -0.214 1.00 95.38 86 VAL A C 1
ATOM 660 O O . VAL A 1 86 ? -4.136 -14.358 -0.727 1.00 95.38 86 VAL A O 1
ATOM 663 N N . ILE A 1 87 ? -2.059 -13.492 -0.649 1.00 95.81 87 ILE A N 1
ATOM 664 C CA . ILE A 1 87 ? -2.220 -12.601 -1.791 1.00 95.81 87 ILE A CA 1
ATOM 665 C C . ILE A 1 87 ? -1.418 -13.157 -2.957 1.00 95.81 87 ILE A C 1
ATOM 667 O O . ILE A 1 87 ? -0.200 -13.286 -2.850 1.00 95.81 87 ILE A O 1
ATOM 671 N N . ASP A 1 88 ? -2.101 -13.426 -4.065 1.00 93.81 88 ASP A N 1
ATOM 672 C CA . ASP A 1 88 ? -1.457 -13.646 -5.353 1.00 93.81 88 ASP A CA 1
ATOM 673 C C . ASP A 1 88 ? -1.480 -12.349 -6.168 1.00 93.81 88 ASP A C 1
ATOM 675 O O . ASP A 1 88 ? -2.455 -11.596 -6.148 1.00 93.81 88 ASP A O 1
ATOM 679 N N . VAL A 1 89 ? -0.377 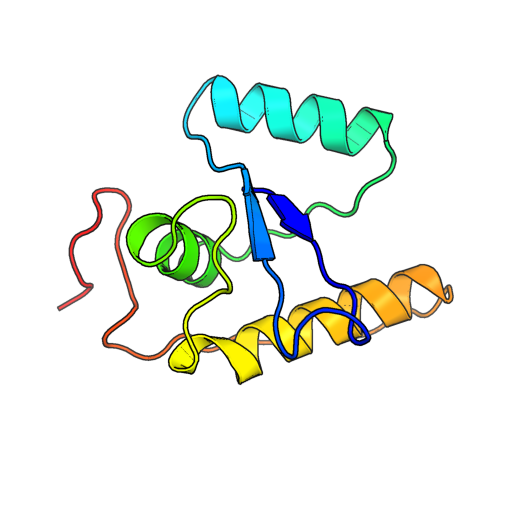-12.076 -6.855 1.00 96.00 89 VAL A N 1
ATOM 680 C CA . VAL A 1 89 ? -0.239 -10.936 -7.764 1.00 96.00 89 VAL A CA 1
ATOM 681 C C . VAL A 1 89 ? -0.056 -11.507 -9.165 1.00 96.00 89 VAL A C 1
ATOM 683 O O . VAL A 1 89 ? 0.849 -12.335 -9.326 1.00 96.00 89 VAL A O 1
ATOM 686 N N . PRO A 1 90 ? -0.838 -11.064 -10.166 1.00 95.06 90 PRO A N 1
ATOM 687 C CA . PRO A 1 90 ? -0.713 -11.549 -11.538 1.00 95.06 90 PRO A CA 1
ATOM 688 C C . PRO A 1 90 ? 0.733 -11.452 -12.052 1.00 95.06 90 PRO A C 1
ATOM 690 O O . PRO A 1 90 ? 1.388 -10.445 -11.754 1.00 95.06 90 PRO A O 1
ATOM 693 N N . PRO A 1 91 ? 1.262 -12.468 -12.766 1.00 94.25 91 PRO A N 1
ATOM 694 C CA . PRO A 1 91 ? 2.641 -12.502 -13.270 1.00 94.25 91 PRO A CA 1
ATOM 695 C C . PRO A 1 91 ? 3.102 -11.208 -13.954 1.00 94.25 91 PRO A C 1
ATOM 697 O O . PRO A 1 91 ? 4.178 -10.694 -13.661 1.00 94.25 91 PRO A O 1
ATOM 700 N N . GLU A 1 92 ? 2.244 -10.623 -14.780 1.00 94.50 92 GLU A N 1
ATOM 701 C CA . GLU A 1 92 ? 2.453 -9.387 -15.531 1.00 94.50 92 GLU A CA 1
ATOM 702 C C . GLU A 1 92 ? 2.556 -8.124 -14.658 1.00 94.50 92 GLU A C 1
ATOM 704 O O . GLU A 1 92 ? 2.913 -7.056 -15.152 1.00 94.50 92 GLU A O 1
ATOM 709 N N . LEU A 1 93 ? 2.265 -8.236 -13.359 1.00 96.19 93 LEU A N 1
ATOM 710 C CA . LEU A 1 93 ? 2.403 -7.178 -12.357 1.00 96.19 93 LEU A CA 1
ATOM 711 C C . LEU A 1 93 ? 3.410 -7.533 -11.256 1.00 96.19 93 LEU A C 1
ATOM 713 O O . LEU A 1 93 ? 3.478 -6.852 -10.228 1.00 96.19 93 LEU A O 1
ATOM 717 N N . ARG A 1 94 ? 4.202 -8.595 -11.431 1.00 95.75 94 ARG A N 1
ATOM 718 C CA . ARG A 1 94 ? 5.267 -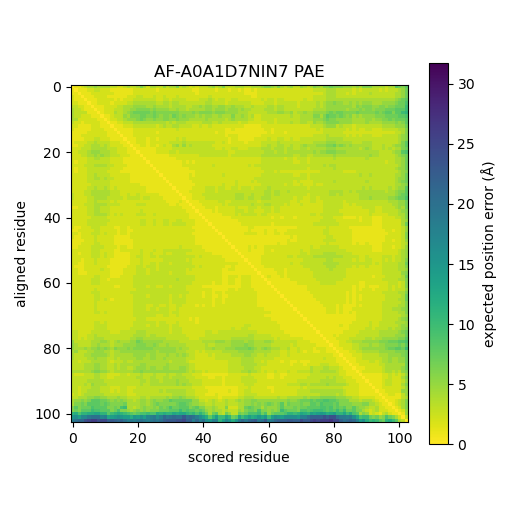8.958 -10.492 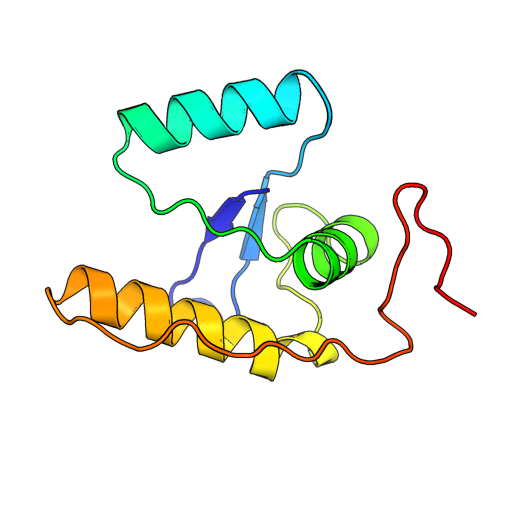1.00 95.75 94 ARG A CA 1
ATOM 719 C C . ARG A 1 94 ? 6.508 -8.144 -10.824 1.00 95.75 94 ARG A C 1
ATOM 721 O O . ARG A 1 94 ? 7.227 -8.473 -11.757 1.00 95.75 94 ARG A O 1
ATOM 728 N N . PHE A 1 95 ? 6.758 -7.086 -10.056 1.00 94.56 95 PHE A N 1
ATOM 729 C CA . PHE A 1 95 ? 7.933 -6.224 -10.226 1.00 94.56 95 PHE A CA 1
ATOM 730 C C . PHE A 1 95 ? 8.997 -6.470 -9.154 1.00 94.56 95 PHE A C 1
ATOM 732 O O . PHE A 1 95 ? 8.684 -6.784 -7.998 1.00 94.56 95 PHE A O 1
ATOM 739 N N . ASP A 1 96 ? 10.269 -6.336 -9.521 1.00 92.69 96 ASP A N 1
ATOM 740 C CA . ASP A 1 96 ? 11.413 -6.382 -8.605 1.00 92.69 96 ASP A CA 1
ATOM 741 C C . ASP A 1 96 ? 11.604 -5.044 -7.863 1.00 92.69 96 ASP A C 1
ATOM 743 O O . ASP A 1 96 ? 10.721 -4.184 -7.855 1.00 92.69 96 ASP A O 1
ATOM 747 N N . GLY A 1 97 ? 12.721 -4.881 -7.148 1.00 87.06 97 GLY A N 1
ATOM 748 C CA . GLY A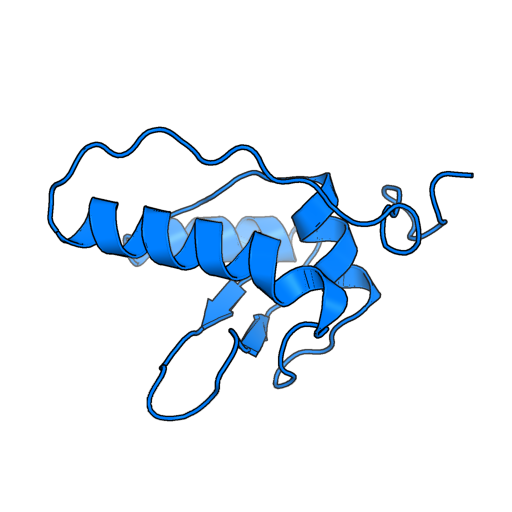 1 97 ? 13.018 -3.630 -6.435 1.00 87.06 97 GLY A CA 1
ATOM 749 C C . GLY A 1 97 ? 13.209 -2.421 -7.364 1.00 87.06 97 GLY A C 1
ATOM 750 O O . GLY A 1 97 ? 12.892 -1.286 -6.982 1.00 87.06 97 GLY A O 1
ATOM 751 N N . ASP A 1 98 ? 13.643 -2.674 -8.595 1.00 89.94 98 ASP A N 1
ATOM 752 C CA . ASP A 1 98 ? 14.003 -1.671 -9.596 1.00 89.94 98 ASP A CA 1
ATOM 753 C C . ASP A 1 98 ? 12.862 -1.382 -10.580 1.00 89.94 98 ASP A C 1
ATOM 755 O O . ASP A 1 98 ? 12.888 -0.377 -11.287 1.00 89.94 98 ASP A O 1
ATOM 759 N N . GLY A 1 99 ? 11.810 -2.201 -10.570 1.00 87.06 99 GLY A N 1
ATOM 760 C CA . GLY A 1 99 ? 10.629 -2.036 -11.415 1.00 87.06 99 GLY A CA 1
ATOM 761 C C . GLY A 1 99 ? 10.675 -2.835 -12.699 1.00 87.06 99 GLY A C 1
ATOM 762 O O . GLY A 1 99 ? 9.896 -2.556 -13.608 1.00 87.06 99 GLY A O 1
ATOM 763 N N . ARG A 1 100 ? 11.559 -3.827 -12.785 1.00 91.25 100 ARG A N 1
ATOM 764 C CA . ARG A 1 100 ? 11.559 -4.798 -13.877 1.00 91.25 100 ARG A CA 1
ATOM 765 C C . ARG A 1 100 ? 10.572 -5.906 -13.549 1.00 91.25 100 ARG A C 1
ATOM 767 O O . ARG A 1 100 ? 10.404 -6.274 -12.384 1.00 91.25 100 ARG A O 1
ATOM 774 N N . LEU A 1 101 ? 9.898 -6.414 -14.575 1.00 83.69 101 LEU A N 1
ATOM 775 C CA . LEU A 1 101 ? 9.048 -7.587 -14.420 1.00 83.69 101 LEU A CA 1
ATOM 776 C C . LEU A 1 101 ? 9.914 -8.793 -14.057 1.00 83.69 101 LEU A C 1
ATOM 778 O O . LEU A 1 101 ? 11.009 -8.952 -14.594 1.00 83.69 101 LEU A O 1
ATOM 782 N N . TRP A 1 102 ? 9.420 -9.626 -13.145 1.00 69.56 102 TRP A N 1
ATOM 783 C CA . TRP A 1 102 ? 10.014 -10.925 -12.853 1.00 69.56 102 TRP A CA 1
ATOM 784 C C . TRP A 1 102 ? 9.727 -11.814 -14.065 1.00 69.56 102 TRP A C 1
ATOM 786 O O . TRP A 1 102 ? 8.634 -12.367 -14.172 1.00 69.56 102 TRP A O 1
ATOM 796 N N . THR A 1 103 ? 10.662 -11.848 -15.014 1.00 59.28 103 THR A N 1
ATOM 797 C CA . THR A 1 103 ? 10.646 -12.781 -16.149 1.00 59.28 103 THR A CA 1
ATOM 798 C C . THR A 1 103 ? 11.020 -14.178 -15.691 1.00 59.28 103 THR A C 1
ATOM 800 O O . THR A 1 103 ? 11.994 -14.263 -14.906 1.00 59.28 103 THR A O 1
#